Protein AF-0000000082881613 (afdb_homodimer)

Secondary structure (DSSP, 8-state):
-HHHHHHHHHHHHHHHHHHHHHHHHHHHHH-PPB-HHHHHHHHT---TTS-----TTSSGGG-/-HHHHHHHHHHHHHHHHHHHHHHHHHHHHH-PPB-HHHHHHHHT---TTS-----TTTTGGG-

Structure (mmCIF, N/CA/C/O backbone):
data_AF-0000000082881613-model_v1
#
loop_
_entity.id
_entity.type
_entity.pdbx_description
1 polymer 'EB1 C-terminal domain-containing protein'
#
loop_
_atom_site.group_PDB
_atom_site.id
_atom_site.type_symbol
_atom_site.label_atom_id
_atom_site.label_alt_id
_atom_site.label_comp_id
_atom_site.label_asym_id
_atom_site.label_entity_id
_atom_site.label_seq_id
_atom_site.pdbx_PDB_ins_code
_atom_site.Cartn_x
_atom_site.Cartn_y
_atom_site.Cartn_z
_atom_site.occupancy
_atom_site.B_iso_or_equiv
_atom_site.auth_seq_id
_atom_site.auth_comp_id
_atom_site.auth_asym_id
_atom_site.auth_atom_id
_atom_site.pdbx_PDB_model_num
ATOM 1 N N . ASP A 1 1 ? -2.361 24.844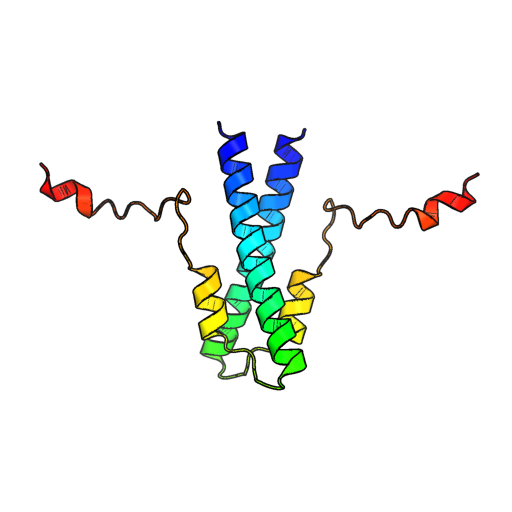 2.203 1 70.81 1 ASP A N 1
ATOM 2 C CA . ASP A 1 1 ? -1.445 24.875 3.338 1 70.81 1 ASP A CA 1
ATOM 3 C C . ASP A 1 1 ? -0.771 23.516 3.535 1 70.81 1 ASP A C 1
ATOM 5 O O . ASP A 1 1 ? -1.206 22.516 2.967 1 70.81 1 ASP A O 1
ATOM 9 N N . SER A 1 2 ? 0.375 23.547 4.129 1 79.69 2 SER A N 1
ATOM 10 C CA . SER A 1 2 ? 1.214 22.391 4.371 1 79.69 2 SER A CA 1
ATOM 11 C C . SER A 1 2 ? 0.402 21.234 4.949 1 79.69 2 SER A C 1
ATOM 13 O O . SER A 1 2 ? 0.609 20.078 4.586 1 79.69 2 SER A O 1
ATOM 15 N N . VAL A 1 3 ? -0.611 21.578 5.699 1 85.5 3 VAL A N 1
ATOM 16 C CA . VAL A 1 3 ? -1.434 20.562 6.348 1 85.5 3 VAL A CA 1
ATOM 17 C C . VAL A 1 3 ? -2.338 19.906 5.316 1 85.5 3 VAL A C 1
ATOM 19 O O . VAL A 1 3 ? -2.525 18.688 5.34 1 85.5 3 VAL A O 1
ATOM 22 N N . ALA A 1 4 ? -2.762 20.734 4.387 1 86.94 4 ALA A N 1
ATOM 23 C CA . ALA A 1 4 ? -3.643 20.203 3.35 1 86.94 4 ALA A CA 1
ATOM 24 C C . ALA A 1 4 ? -2.896 19.234 2.443 1 86.94 4 ALA A C 1
ATOM 26 O O . ALA A 1 4 ? -3.445 18.203 2.039 1 86.94 4 ALA A O 1
ATOM 27 N N . SER A 1 5 ? -1.706 19.609 2.15 1 88.31 5 SER A N 1
ATOM 28 C CA . SER A 1 5 ? -0.887 18.75 1.308 1 88.31 5 SER A CA 1
ATOM 29 C C . SER A 1 5 ? -0.591 17.422 1.997 1 88.31 5 SER A C 1
ATOM 31 O O . SER A 1 5 ? -0.652 16.359 1.369 1 88.31 5 SER A O 1
ATOM 33 N N . LEU A 1 6 ? -0.317 17.5 3.281 1 90.25 6 LEU A N 1
ATOM 34 C CA . LEU A 1 6 ? -0.046 16.297 4.055 1 90.25 6 LEU A CA 1
ATOM 35 C C . LEU A 1 6 ? -1.272 15.391 4.098 1 90.25 6 LEU A C 1
ATOM 37 O O . LEU A 1 6 ? -1.155 14.172 3.943 1 90.25 6 LEU A O 1
ATOM 41 N N . GLU A 1 7 ? -2.393 16 4.289 1 91.12 7 GLU A N 1
ATOM 42 C CA . GLU A 1 7 ? -3.635 15.234 4.309 1 91.12 7 GLU A CA 1
ATOM 43 C C . GLU A 1 7 ? -3.889 14.555 2.967 1 91.12 7 GLU A C 1
ATOM 45 O O . GLU A 1 7 ? -4.297 13.391 2.92 1 91.12 7 GLU A O 1
ATOM 50 N N . ARG A 1 8 ? -3.627 15.266 1.962 1 89.06 8 ARG A N 1
ATOM 51 C CA . ARG A 1 8 ? -3.828 14.727 0.621 1 89.06 8 ARG A CA 1
ATOM 52 C C . ARG A 1 8 ? -2.904 13.539 0.365 1 89.06 8 ARG A C 1
ATOM 54 O O . ARG A 1 8 ? -3.332 12.516 -0.175 1 89.06 8 ARG A O 1
ATOM 61 N N . GLU A 1 9 ? -1.654 13.742 0.733 1 90.94 9 GLU A N 1
ATOM 62 C CA . GLU A 1 9 ? -0.689 12.664 0.561 1 90.94 9 GLU A CA 1
ATOM 63 C C . GLU A 1 9 ? -1.094 11.43 1.361 1 90.94 9 GLU A C 1
ATOM 65 O O . GLU A 1 9 ? -1.045 10.312 0.852 1 90.94 9 GLU A O 1
ATOM 70 N N . ARG A 1 10 ? -1.508 11.664 2.576 1 91.75 10 ARG A N 1
ATOM 71 C CA . ARG A 1 10 ? -1.973 10.578 3.441 1 91.75 10 ARG A CA 1
ATOM 72 C C . ARG A 1 10 ? -3.137 9.828 2.805 1 91.75 10 ARG A C 1
ATOM 74 O O . ARG A 1 10 ? -3.117 8.602 2.721 1 91.75 10 ARG A O 1
ATOM 81 N N . ASP A 1 11 ? -4.156 10.555 2.41 1 92.88 11 ASP A N 1
ATOM 82 C CA . ASP A 1 11 ? -5.332 9.945 1.799 1 92.88 11 ASP A CA 1
ATOM 83 C C . ASP A 1 11 ? -4.957 9.188 0.524 1 92.88 11 ASP A C 1
ATOM 85 O O . ASP A 1 11 ? -5.516 8.125 0.238 1 92.88 11 ASP A O 1
ATOM 89 N N . PHE A 1 12 ? -3.973 9.688 -0.244 1 94.31 12 PHE A N 1
ATOM 90 C CA . PHE A 1 12 ? -3.475 9.062 -1.462 1 94.31 12 PHE A CA 1
ATOM 91 C C . PHE A 1 12 ? -2.842 7.707 -1.153 1 94.31 12 PHE A C 1
ATOM 93 O O . PHE A 1 12 ? -3.182 6.699 -1.777 1 94.31 12 PHE A O 1
ATOM 100 N N . TYR A 1 13 ? -1.97 7.75 -0.187 1 95.06 13 TYR A N 1
ATOM 101 C CA . TYR A 1 13 ? -1.308 6.504 0.186 1 95.06 13 TYR A CA 1
ATOM 102 C C . TYR A 1 13 ? -2.311 5.5 0.741 1 95.06 13 TYR A C 1
ATOM 104 O O . TYR A 1 13 ? -2.258 4.312 0.407 1 95.06 13 TYR A O 1
ATOM 112 N N . PHE A 1 14 ? -3.283 5.973 1.461 1 95.94 14 PHE A N 1
ATOM 113 C CA . PHE A 1 14 ? -4.312 5.105 2.027 1 95.94 14 PHE A CA 1
ATOM 114 C C . PHE A 1 14 ? -5.133 4.453 0.924 1 95.94 14 PHE A C 1
ATOM 116 O O . PHE A 1 14 ? -5.43 3.256 0.99 1 95.94 14 PHE A O 1
ATOM 123 N N . SER A 1 15 ? -5.461 5.18 -0.042 1 96 15 SER A N 1
ATOM 124 C CA . SER A 1 15 ? -6.254 4.66 -1.151 1 96 15 SER A CA 1
ATOM 125 C C . SER A 1 15 ? -5.52 3.541 -1.882 1 96 15 SER A C 1
ATOM 127 O O . SER A 1 15 ? -6.133 2.555 -2.295 1 96 15 SER A O 1
ATOM 129 N N . LYS A 1 16 ? -4.18 3.715 -2.062 1 96.94 16 LYS A N 1
ATOM 130 C CA . LYS A 1 16 ? -3.381 2.658 -2.678 1 96.94 16 LYS A CA 1
ATOM 131 C C . LYS A 1 16 ? -3.418 1.383 -1.84 1 96.94 16 LYS A C 1
ATOM 133 O O . LYS A 1 16 ? -3.639 0.292 -2.369 1 96.94 16 LYS A O 1
ATOM 138 N N . LEU A 1 17 ? -3.328 1.542 -0.502 1 98.25 17 LEU A N 1
ATOM 139 C CA . LEU A 1 17 ? -3.34 0.386 0.388 1 98.25 17 LEU A CA 1
ATOM 140 C C . LEU A 1 17 ? -4.695 -0.312 0.353 1 98.25 17 LEU A C 1
ATOM 142 O O . LEU A 1 17 ? -4.762 -1.543 0.322 1 98.25 17 LEU A O 1
ATOM 146 N N . ARG A 1 18 ? -5.762 0.503 0.242 1 97.62 18 ARG A N 1
ATOM 147 C CA . ARG A 1 18 ? -7.098 -0.076 0.151 1 97.62 18 ARG A CA 1
ATOM 148 C C . ARG A 1 18 ? -7.281 -0.826 -1.164 1 97.62 18 ARG A C 1
ATOM 150 O O . ARG A 1 18 ? -7.855 -1.917 -1.188 1 97.62 18 ARG A O 1
ATOM 157 N N . SER A 1 19 ? -6.746 -0.291 -2.221 1 97.75 19 SER A N 1
ATOM 158 C CA . SER A 1 19 ? -6.82 -0.947 -3.521 1 97.75 19 SER A CA 1
ATOM 159 C C . SER A 1 19 ? -6.086 -2.283 -3.51 1 97.75 19 SER A C 1
ATOM 161 O O . SER A 1 19 ? -6.594 -3.281 -4.027 1 97.75 19 SER A O 1
ATOM 163 N N . ILE A 1 20 ? -4.969 -2.361 -2.908 1 98.56 20 ILE A N 1
ATOM 164 C CA . ILE A 1 20 ? -4.18 -3.584 -2.836 1 98.56 20 ILE A CA 1
ATOM 165 C C . ILE A 1 20 ? -4.875 -4.598 -1.93 1 98.56 20 ILE A C 1
ATOM 167 O O . ILE A 1 20 ? -4.891 -5.793 -2.225 1 98.56 20 ILE A O 1
ATOM 171 N N . GLU A 1 21 ? -5.539 -4.18 -0.925 1 98.5 21 GLU A N 1
ATOM 172 C CA . GLU A 1 21 ? -6.281 -5.035 -0 1 98.5 21 GLU A CA 1
ATOM 173 C C . GLU A 1 21 ? -7.426 -5.754 -0.708 1 98.5 21 GLU A C 1
ATOM 175 O O . GLU A 1 21 ? -7.574 -6.969 -0.581 1 98.5 21 GLU A O 1
ATOM 180 N N . VAL A 1 22 ? -8.117 -4.941 -1.408 1 98.44 22 VAL A N 1
ATOM 181 C CA . VAL A 1 22 ? -9.242 -5.492 -2.154 1 98.44 22 VAL A CA 1
ATOM 182 C C . VAL A 1 22 ? -8.734 -6.523 -3.16 1 98.44 22 VAL A C 1
ATOM 184 O O . VAL A 1 22 ? -9.336 -7.59 -3.316 1 98.44 22 VAL A O 1
ATOM 187 N N . MET A 1 23 ? -7.586 -6.215 -3.795 1 98 23 MET A N 1
ATOM 188 C CA . MET A 1 23 ? -6.996 -7.16 -4.742 1 98 23 MET A CA 1
ATOM 189 C C . MET A 1 23 ? -6.633 -8.469 -4.047 1 98 23 MET A C 1
ATOM 191 O O . MET A 1 23 ? -6.906 -9.547 -4.57 1 98 23 MET A O 1
ATOM 195 N N . CYS A 1 24 ? -6.078 -8.398 -2.891 1 98.06 24 CYS A N 1
ATOM 196 C CA . CYS A 1 24 ? -5.699 -9.586 -2.127 1 98.06 24 CYS A CA 1
ATOM 197 C C . CYS A 1 24 ? -6.93 -10.398 -1.735 1 98.06 24 CYS A C 1
ATOM 199 O O . CYS A 1 24 ? -6.926 -11.625 -1.848 1 98.06 24 CYS A O 1
ATOM 201 N N . GLN A 1 25 ? -7.949 -9.648 -1.308 1 97.31 25 GLN A N 1
ATOM 202 C CA . GLN A 1 25 ? -9.188 -10.32 -0.916 1 97.31 25 GLN A CA 1
ATOM 203 C C . GLN A 1 25 ? -9.828 -11.023 -2.105 1 97.31 25 GLN A C 1
ATOM 205 O O . GLN A 1 25 ? -10.336 -12.141 -1.974 1 97.31 25 GLN A O 1
ATOM 210 N N . ASP A 1 26 ? -9.812 -10.32 -3.229 1 97.44 26 ASP A N 1
ATOM 211 C CA . ASP A 1 26 ? -10.336 -10.93 -4.445 1 97.44 26 ASP A CA 1
ATOM 212 C C . ASP A 1 26 ? -9.586 -12.211 -4.789 1 97.44 26 ASP A C 1
ATOM 214 O O . ASP A 1 26 ? -10.195 -13.195 -5.219 1 97.44 26 ASP A O 1
ATOM 218 N N . CYS A 1 27 ? -8.312 -12.242 -4.656 1 96.44 27 CYS A N 1
ATOM 219 C CA . CYS A 1 27 ? -7.5 -13.43 -4.918 1 96.44 27 CYS A CA 1
ATOM 220 C C . CYS A 1 27 ? -7.848 -14.555 -3.953 1 96.44 27 CYS A C 1
ATOM 222 O O . CYS A 1 27 ? -7.902 -15.719 -4.348 1 96.44 27 CYS A O 1
ATOM 224 N N . GLN A 1 28 ? -8.102 -14.172 -2.688 1 95.75 28 GLN A N 1
ATOM 225 C CA . GLN A 1 28 ? -8.477 -15.172 -1.69 1 95.75 28 GLN A CA 1
ATOM 226 C C . GLN A 1 28 ? -9.797 -15.844 -2.064 1 95.75 28 GLN A C 1
ATOM 228 O O . GLN A 1 28 ? -9.945 -17.062 -1.887 1 95.75 28 GLN A O 1
ATOM 233 N N . THR A 1 29 ? -10.664 -15.062 -2.65 1 96.31 29 THR A N 1
ATOM 234 C CA . THR A 1 29 ? -11.992 -15.539 -2.986 1 96.31 29 THR A CA 1
ATOM 235 C C . THR A 1 29 ? -11.977 -16.328 -4.293 1 96.31 29 THR A C 1
ATOM 237 O O . THR A 1 29 ? -12.617 -17.375 -4.406 1 96.31 29 THR A O 1
ATOM 240 N N . SER A 1 30 ? -11.188 -15.953 -5.273 1 96.31 30 SER A N 1
ATOM 241 C CA . SER A 1 30 ? -11.203 -16.531 -6.617 1 96.31 30 SER A CA 1
ATOM 242 C C . SER A 1 30 ? -10.211 -17.672 -6.742 1 96.31 30 SER A C 1
ATOM 244 O O . SER A 1 30 ? -10.305 -18.484 -7.668 1 96.31 30 SER A O 1
ATOM 246 N N . GLY A 1 31 ? -9.211 -17.719 -5.957 1 95.5 31 GLY A N 1
ATOM 247 C CA . GLY A 1 31 ? -8.148 -18.703 -6.062 1 95.5 31 GLY A CA 1
ATOM 248 C C . GLY A 1 31 ? -7.078 -18.312 -7.066 1 95.5 31 GLY A C 1
ATOM 249 O O . GLY A 1 31 ? -6.137 -19.078 -7.301 1 95.5 31 GLY A O 1
ATOM 250 N N . GLU A 1 32 ? -7.176 -17.172 -7.605 1 95.31 32 GLU A N 1
ATOM 251 C CA . GLU A 1 32 ? -6.18 -16.703 -8.562 1 95.31 32 GLU A CA 1
ATOM 252 C C . GLU A 1 32 ? -4.957 -16.125 -7.844 1 95.31 32 GLU A C 1
ATOM 254 O O . GLU A 1 32 ? -5.074 -15.562 -6.758 1 95.31 32 GLU A O 1
ATOM 259 N N . ALA A 1 33 ? -3.848 -16.281 -8.461 1 95.12 33 ALA A N 1
ATOM 260 C CA . ALA A 1 33 ? -2.611 -15.734 -7.91 1 95.12 33 ALA A CA 1
ATOM 261 C C . ALA A 1 33 ? -2.615 -14.211 -7.973 1 95.12 33 ALA A C 1
ATOM 263 O O . ALA A 1 33 ? -3.156 -13.625 -8.914 1 95.12 33 ALA A O 1
ATOM 264 N N . LEU A 1 34 ? -2.039 -13.578 -7.027 1 97.69 34 LEU A N 1
ATOM 265 C CA . LEU A 1 34 ? -1.849 -12.133 -7.051 1 97.69 34 LEU A CA 1
ATOM 266 C C . LEU A 1 34 ? -0.767 -11.742 -8.055 1 97.69 34 LEU A C 1
ATOM 268 O O . LEU A 1 34 ? 0.353 -12.258 -7.996 1 97.69 34 LEU A O 1
ATOM 272 N N . ASP A 1 35 ? -1.109 -10.953 -8.945 1 97.06 35 ASP A N 1
ATOM 273 C CA . ASP A 1 35 ? -0.196 -10.5 -9.984 1 97.06 35 ASP A CA 1
ATOM 274 C C . ASP A 1 35 ? 0.609 -9.289 -9.523 1 97.06 35 ASP A C 1
ATOM 276 O O . ASP A 1 35 ? 0.062 -8.195 -9.359 1 97.06 35 ASP A O 1
ATOM 280 N N . HIS A 1 36 ? 1.918 -9.461 -9.344 1 97.94 36 HIS A N 1
ATOM 281 C CA . HIS A 1 36 ? 2.768 -8.375 -8.867 1 97.94 36 HIS A CA 1
ATOM 282 C C . HIS A 1 36 ? 2.727 -7.188 -9.82 1 97.94 36 HIS A C 1
ATOM 284 O O . HIS A 1 36 ? 2.871 -6.039 -9.391 1 97.94 36 HIS A O 1
ATOM 290 N N . ASN A 1 37 ? 2.451 -7.434 -11.18 1 96.88 37 ASN A N 1
ATOM 291 C CA . ASN A 1 37 ? 2.383 -6.316 -12.117 1 96.88 37 ASN A CA 1
ATOM 292 C C . ASN A 1 37 ? 1.178 -5.426 -11.836 1 96.88 37 ASN A C 1
ATOM 294 O O . ASN A 1 37 ? 1.263 -4.203 -11.961 1 96.88 37 ASN A O 1
ATOM 298 N N . LYS A 1 38 ? 0.086 -6.035 -11.438 1 97 38 LYS A N 1
ATOM 299 C CA . LYS A 1 38 ? -1.114 -5.27 -11.109 1 97 38 LYS A CA 1
ATOM 300 C C . LYS A 1 38 ? -0.918 -4.453 -9.836 1 97 38 LYS A C 1
ATOM 302 O O . LYS A 1 38 ? -1.403 -3.324 -9.734 1 97 38 LYS A O 1
ATOM 307 N N . VAL A 1 39 ? -0.209 -5 -8.859 1 98.44 39 VAL A N 1
ATOM 308 C CA . VAL A 1 39 ? 0.104 -4.289 -7.625 1 98.44 39 VAL A CA 1
ATOM 309 C C . VAL A 1 39 ? 0.998 -3.09 -7.93 1 98.44 39 VAL A C 1
ATOM 311 O O . VAL A 1 39 ? 0.752 -1.984 -7.441 1 98.44 39 VAL A O 1
ATOM 314 N N . LEU A 1 40 ? 1.999 -3.248 -8.773 1 97.38 40 LEU A N 1
ATOM 315 C CA . LEU A 1 40 ? 2.922 -2.18 -9.133 1 97.38 40 LEU A CA 1
ATOM 316 C C . LEU A 1 40 ? 2.197 -1.068 -9.883 1 97.38 40 LEU A C 1
ATOM 318 O O . LEU A 1 40 ? 2.533 0.109 -9.734 1 97.38 40 LEU A O 1
ATOM 322 N N . GLU A 1 41 ? 1.211 -1.425 -10.688 1 95.5 41 GLU A N 1
ATOM 323 C CA . GLU A 1 41 ? 0.397 -0.424 -11.367 1 95.5 41 GLU A CA 1
ATOM 324 C C . GLU A 1 41 ? -0.303 0.494 -10.367 1 95.5 41 GLU A C 1
ATOM 326 O O . GLU A 1 41 ? -0.343 1.711 -10.555 1 95.5 41 GLU A O 1
ATOM 331 N N . ILE A 1 42 ? -0.824 -0.105 -9.297 1 96.44 42 ILE A N 1
ATOM 332 C CA . ILE A 1 42 ? -1.48 0.671 -8.25 1 96.44 42 ILE A CA 1
ATOM 333 C C . ILE A 1 42 ? -0.461 1.577 -7.559 1 96.44 42 ILE A C 1
ATOM 335 O O . ILE A 1 42 ? -0.727 2.76 -7.332 1 96.44 42 ILE A O 1
ATOM 339 N N . LEU A 1 43 ? 0.743 1.097 -7.223 1 96.44 43 LEU A N 1
ATOM 340 C CA . LEU A 1 43 ? 1.791 1.841 -6.531 1 96.44 43 LEU A CA 1
ATOM 341 C C . LEU A 1 43 ? 2.232 3.047 -7.355 1 96.44 43 LEU A C 1
ATOM 343 O O . LEU A 1 43 ? 2.494 4.117 -6.805 1 96.44 43 LEU A O 1
ATOM 347 N N . TYR A 1 44 ? 2.188 2.939 -8.672 1 94.88 44 TYR A N 1
A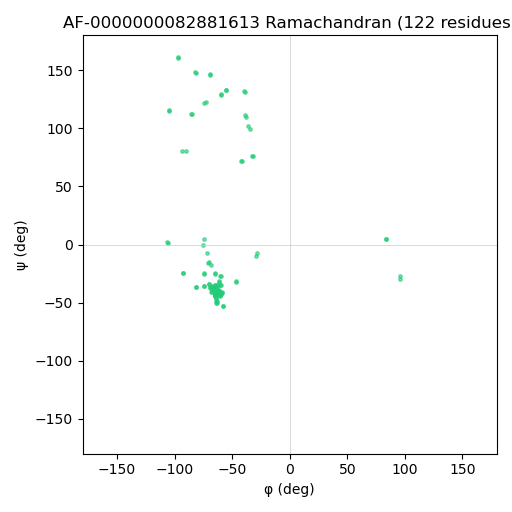TOM 348 C CA . TYR A 1 44 ? 2.775 3.975 -9.516 1 94.88 44 TYR A CA 1
ATOM 349 C C . TYR A 1 44 ? 1.692 4.828 -10.164 1 94.88 44 TYR A C 1
ATOM 351 O O . TYR A 1 44 ? 1.988 5.695 -10.992 1 94.88 44 TYR A O 1
ATOM 359 N N . GLU A 1 45 ? 0.401 4.531 -9.852 1 90.25 45 GLU A N 1
ATOM 360 C CA . GLU A 1 45 ? -0.683 5.395 -10.305 1 90.25 45 GLU A CA 1
ATOM 361 C C . GLU A 1 45 ? -0.46 6.836 -9.859 1 90.25 45 GLU A C 1
ATOM 363 O O . GLU A 1 45 ? -0.05 7.086 -8.727 1 90.25 45 GLU A O 1
ATOM 368 N N . THR A 1 46 ? -0.623 7.793 -10.797 1 84.5 46 THR A N 1
ATOM 369 C CA . THR A 1 46 ? -0.499 9.211 -10.484 1 84.5 46 THR A CA 1
ATOM 370 C C . THR A 1 46 ? -1.872 9.875 -10.422 1 84.5 46 THR A C 1
ATOM 372 O O . THR A 1 46 ? -2.803 9.453 -11.117 1 84.5 46 THR A O 1
ATOM 375 N N . GLU A 1 47 ? -2.305 10.367 -9.32 1 70.44 47 GLU A N 1
ATOM 376 C CA . GLU A 1 47 ? -3.572 11.086 -9.25 1 70.44 47 GLU A CA 1
ATOM 377 C C . GLU A 1 47 ? -3.357 12.594 -9.336 1 70.44 47 GLU A C 1
ATOM 379 O O . GLU A 1 47 ? -2.277 13.094 -9.008 1 70.44 47 GLU A O 1
ATOM 384 N N . ASP A 1 48 ? -4.562 13.203 -9.68 1 58.81 48 ASP A N 1
ATOM 385 C CA . ASP A 1 48 ? -4.621 14.656 -9.75 1 58.81 48 ASP A CA 1
ATOM 386 C C . ASP A 1 48 ? -4.266 15.289 -8.406 1 58.81 48 ASP A C 1
ATOM 388 O O . ASP A 1 48 ? -4.895 14.992 -7.387 1 58.81 48 ASP A O 1
ATOM 392 N N . GLY A 1 49 ? -3.254 16.328 -8.367 1 55.94 49 GLY A N 1
ATOM 393 C CA . GLY A 1 49 ? -2.777 16.984 -7.16 1 55.94 49 GLY A CA 1
ATOM 394 C C . GLY A 1 49 ? -1.51 16.359 -6.605 1 55.94 49 GLY A C 1
ATOM 395 O O . GLY A 1 49 ? -0.879 16.922 -5.707 1 55.94 49 GLY A O 1
ATOM 396 N N . PHE A 1 50 ? -1.319 15.188 -6.844 1 61.5 50 PHE A N 1
ATOM 397 C CA . PHE A 1 50 ? -0.022 14.609 -6.516 1 61.5 50 PHE A CA 1
ATOM 398 C C . PHE A 1 50 ? 0.915 14.664 -7.715 1 61.5 50 PHE A C 1
ATOM 400 O O . PHE A 1 50 ? 0.583 14.156 -8.789 1 61.5 50 PHE A O 1
ATOM 407 N N . ALA A 1 51 ? 1.481 15.891 -7.852 1 52.22 51 ALA A N 1
ATOM 408 C CA . ALA A 1 51 ? 2.277 16.391 -8.969 1 52.22 51 ALA A CA 1
ATOM 409 C C . ALA A 1 51 ? 3.16 15.297 -9.555 1 52.22 51 ALA A C 1
ATOM 411 O O . ALA A 1 51 ? 3.855 14.594 -8.82 1 52.22 51 ALA A O 1
ATOM 412 N N . PRO A 1 52 ? 2.857 14.656 -10.68 1 50.16 52 PRO A N 1
ATOM 413 C CA . PRO A 1 52 ? 4.008 13.961 -11.266 1 50.16 52 PRO A CA 1
ATOM 414 C C . PRO A 1 52 ? 5.301 14.773 -11.156 1 50.16 52 PRO A C 1
ATOM 416 O O . PRO A 1 52 ? 5.258 15.992 -11.023 1 50.16 52 PRO A O 1
ATOM 419 N N . PRO A 1 53 ? 6.371 14.109 -10.688 1 46.5 53 PRO A N 1
ATOM 420 C CA . PRO A 1 53 ? 7.516 15.008 -10.875 1 46.5 53 PRO A CA 1
ATOM 421 C C . PRO A 1 53 ? 7.453 15.773 -12.195 1 46.5 53 PRO A C 1
ATOM 423 O O . PRO A 1 53 ? 6.859 15.297 -13.164 1 46.5 53 PRO A O 1
ATOM 426 N N . GLU A 1 54 ? 7.25 17.062 -12 1 44.62 54 GLU A N 1
ATOM 427 C CA . GLU A 1 54 ? 7.301 17.906 -13.188 1 44.62 54 GLU A CA 1
ATOM 428 C C . GLU A 1 54 ? 8.297 17.375 -14.203 1 44.62 54 GLU A C 1
ATOM 430 O O . GLU A 1 54 ? 9.477 17.172 -13.891 1 44.62 54 GLU A O 1
ATOM 435 N N . ASP A 1 55 ? 8.016 16.406 -14.883 1 41.44 55 ASP A N 1
ATOM 436 C CA . ASP A 1 55 ? 8.914 16.406 -16.031 1 41.44 55 ASP A CA 1
ATOM 437 C C . ASP A 1 55 ? 9.078 17.812 -16.609 1 41.44 55 ASP A C 1
ATOM 439 O O . ASP A 1 55 ? 8.102 18.438 -17.016 1 41.44 55 ASP A O 1
ATOM 443 N N . ASP A 1 56 ? 9.773 18.688 -15.922 1 40.06 56 ASP A N 1
ATOM 444 C CA . ASP A 1 56 ? 10.25 19.938 -16.5 1 40.06 56 ASP A CA 1
ATOM 445 C C . ASP A 1 56 ? 10.508 19.797 -18 1 40.06 56 ASP A C 1
ATOM 447 O O . ASP A 1 56 ? 11.133 20.656 -18.609 1 40.06 56 ASP A O 1
ATOM 451 N N . LEU A 1 57 ? 10.492 18.594 -18.594 1 39 57 LEU A N 1
ATOM 452 C CA . LEU A 1 57 ? 10.875 18.766 -20 1 39 57 LEU A CA 1
ATOM 453 C C . LEU A 1 57 ? 9.844 19.594 -20.75 1 39 57 LEU A C 1
ATOM 455 O O . LEU A 1 57 ? 10.016 19.875 -21.938 1 39 57 LEU A O 1
ATOM 459 N N . SER A 1 58 ? 8.594 19.609 -20.266 1 38.56 58 SER A N 1
ATOM 460 C CA . SER A 1 58 ? 7.723 20.297 -21.219 1 38.56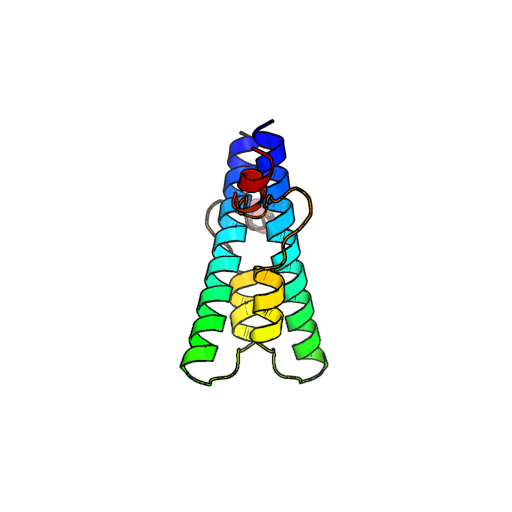 58 SER A CA 1
ATOM 461 C C . SER A 1 58 ? 7.93 21.797 -21.188 1 38.56 58 SER A C 1
ATOM 463 O O . SER A 1 58 ? 7.309 22.531 -21.953 1 38.56 58 SER A O 1
ATOM 465 N N . GLU A 1 59 ? 8.422 22.375 -20.078 1 37.59 59 GLU A N 1
ATOM 466 C CA . GLU A 1 59 ? 8.398 23.828 -20.156 1 37.59 59 GLU A CA 1
ATOM 467 C C . GLU A 1 59 ? 9.43 24.344 -21.156 1 37.59 59 GLU A C 1
ATOM 469 O O . GLU A 1 59 ? 9.555 25.547 -21.359 1 37.59 59 GLU A O 1
ATOM 474 N N . SER A 1 60 ? 10.453 23.5 -21.609 1 39 60 SER A N 1
ATOM 475 C CA . SER A 1 60 ? 11.453 24.281 -22.344 1 39 60 SER A CA 1
ATOM 476 C C . SER A 1 60 ? 10.859 24.891 -23.594 1 39 60 SER A C 1
ATOM 478 O O . SER A 1 60 ? 11.344 25.922 -24.078 1 39 60 SER A O 1
ATOM 480 N N . LEU A 1 61 ? 10.008 24.141 -24.328 1 35.31 61 LEU A N 1
ATOM 481 C CA . LEU A 1 61 ? 9.914 24.719 -25.656 1 35.31 61 LEU A CA 1
ATOM 482 C C . LEU A 1 61 ? 9.195 26.062 -25.609 1 35.31 61 LEU A C 1
ATOM 484 O O . LEU A 1 61 ? 9 26.703 -26.656 1 35.31 61 LEU A O 1
ATOM 488 N N . ALA A 1 62 ? 8.453 26.375 -24.531 1 36.41 62 ALA A N 1
ATOM 489 C CA . ALA A 1 62 ? 7.73 27.625 -24.766 1 36.41 62 ALA A CA 1
ATOM 490 C C . ALA A 1 62 ? 8.656 28.828 -24.656 1 36.41 62 ALA A C 1
ATOM 492 O O . ALA A 1 62 ? 8.242 29.969 -24.891 1 36.41 62 ALA A O 1
ATOM 493 N N . ALA A 1 63 ? 10.086 28.625 -24.344 1 31.59 63 ALA A N 1
ATOM 494 C CA . ALA A 1 63 ? 10.828 29.875 -24.516 1 31.59 63 ALA A CA 1
ATOM 495 C C . ALA A 1 63 ? 11.102 30.156 -26 1 31.59 63 ALA A C 1
ATOM 497 O O . ALA A 1 63 ? 11.391 29.234 -26.766 1 31.59 63 ALA A O 1
ATOM 498 N N . ASP B 1 1 ? 0.506 17.391 18.016 1 71.44 1 ASP B N 1
ATOM 499 C CA . ASP B 1 1 ? -0.46 18.219 17.297 1 71.44 1 ASP B CA 1
ATOM 500 C C . ASP B 1 1 ? -1.034 17.484 16.094 1 71.44 1 ASP B C 1
ATOM 502 O O . ASP B 1 1 ? -0.503 16.453 15.688 1 71.44 1 ASP B O 1
ATOM 506 N N . SER B 1 2 ? -2.182 17.875 15.703 1 80.06 2 SER B N 1
ATOM 507 C CA . SER B 1 2 ? -2.924 17.281 14.602 1 80.06 2 SER B CA 1
ATOM 508 C C . SER B 1 2 ? -2.035 17.078 13.383 1 80.06 2 SER B C 1
ATOM 510 O O . SER B 1 2 ? -2.121 16.062 12.703 1 80.06 2 SER B O 1
ATOM 512 N N . VAL B 1 3 ? -1.086 17.969 13.227 1 85.25 3 VAL B N 1
ATOM 513 C CA . VAL B 1 3 ? -0.202 17.906 12.07 1 85.25 3 VAL B CA 1
ATOM 514 C C . VAL B 1 3 ? 0.796 16.766 12.234 1 85.25 3 VAL B C 1
ATOM 516 O O . VAL B 1 3 ? 1.085 16.047 11.281 1 85.25 3 VAL B O 1
ATOM 519 N N . ALA B 1 4 ? 1.184 16.609 13.484 1 86.94 4 ALA B N 1
ATOM 520 C CA . ALA B 1 4 ? 2.146 15.547 13.758 1 86.94 4 ALA B CA 1
ATOM 521 C C . ALA B 1 4 ? 1.521 14.172 13.539 1 86.94 4 ALA B C 1
ATOM 523 O O . ALA B 1 4 ? 2.174 13.266 13.023 1 86.94 4 ALA B O 1
ATOM 524 N N . SER B 1 5 ? 0.316 14.078 13.969 1 88.19 5 SER B N 1
ATOM 525 C CA . SER B 1 5 ? -0.391 12.812 13.797 1 88.19 5 SER B CA 1
ATOM 526 C C . SER B 1 5 ? -0.597 12.492 12.32 1 88.19 5 SER B C 1
ATOM 528 O O . SER B 1 5 ? -0.417 11.352 11.891 1 88.19 5 SER B O 1
ATOM 530 N N . LEU B 1 6 ? -0.93 13.516 11.547 1 90.19 6 LEU B N 1
ATOM 531 C CA . LEU B 1 6 ? -1.123 13.336 10.117 1 90.19 6 LEU B CA 1
ATOM 532 C C . LEU B 1 6 ? 0.177 12.914 9.438 1 90.19 6 LEU B C 1
ATOM 534 O O . LEU B 1 6 ? 0.175 12.031 8.586 1 90.19 6 LEU B O 1
ATOM 538 N N . GLU B 1 7 ? 1.234 13.539 9.836 1 91.06 7 GLU B N 1
ATOM 539 C CA . GLU B 1 7 ? 2.539 13.188 9.281 1 91.06 7 GLU B CA 1
ATOM 540 C C . GLU B 1 7 ? 2.904 11.742 9.609 1 91.06 7 GLU B C 1
ATOM 542 O O . GLU B 1 7 ? 3.412 11.016 8.758 1 91.06 7 GLU B O 1
ATOM 547 N N . ARG B 1 8 ? 2.613 11.383 10.789 1 89 8 ARG B N 1
ATOM 548 C CA . ARG B 1 8 ? 2.916 10.023 11.227 1 89 8 ARG B CA 1
ATOM 549 C C . ARG B 1 8 ? 2.111 9 10.422 1 89 8 ARG B C 1
ATOM 551 O O . ARG B 1 8 ? 2.648 7.984 9.992 1 89 8 ARG B O 1
ATOM 558 N N . GLU B 1 9 ? 0.845 9.312 10.297 1 90.94 9 GLU B N 1
ATOM 559 C CA . GLU B 1 9 ? -0.015 8.422 9.531 1 90.94 9 GLU B CA 1
ATOM 560 C C . GLU B 1 9 ? 0.461 8.312 8.078 1 90.94 9 GLU B C 1
ATOM 562 O O . GLU B 1 9 ? 0.528 7.211 7.527 1 90.94 9 GLU B O 1
ATOM 567 N N . ARG B 1 10 ? 0.804 9.43 7.516 1 91.94 10 ARG B N 1
ATOM 568 C CA . ARG B 1 10 ? 1.324 9.469 6.152 1 91.94 10 ARG B CA 1
ATOM 569 C C . ARG B 1 10 ? 2.576 8.609 6.02 1 91.94 10 ARG B C 1
ATOM 571 O O . ARG B 1 10 ? 2.674 7.777 5.113 1 91.94 10 ARG B O 1
ATOM 578 N N . ASP B 1 11 ? 3.539 8.836 6.879 1 92.88 11 ASP B N 1
ATOM 579 C CA . ASP B 1 11 ? 4.789 8.078 6.84 1 92.88 11 ASP B CA 1
ATOM 580 C C . ASP B 1 11 ? 4.535 6.586 7.039 1 92.88 11 ASP B C 1
ATOM 582 O O . ASP B 1 11 ? 5.195 5.754 6.418 1 92.88 11 ASP B O 1
ATOM 586 N N . PHE B 1 12 ? 3.539 6.223 7.863 1 94.31 12 PHE B N 1
ATOM 587 C CA . PHE B 1 12 ? 3.146 4.844 8.117 1 94.31 12 PHE B CA 1
ATOM 588 C C . PHE B 1 12 ? 2.623 4.184 6.848 1 94.31 12 PHE B C 1
ATOM 590 O O . PHE B 1 12 ? 3.074 3.098 6.477 1 94.31 12 PHE B O 1
ATOM 597 N N . TYR B 1 13 ? 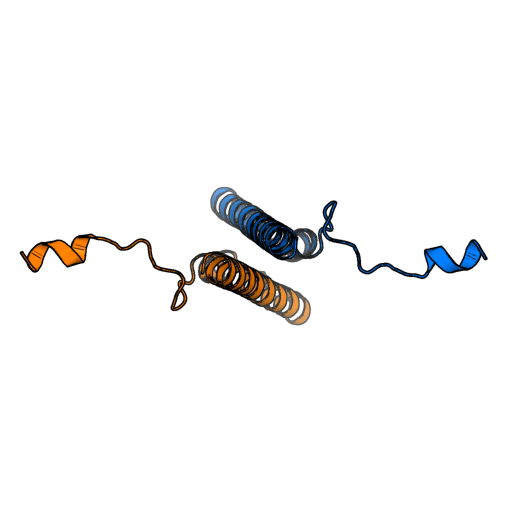1.715 4.879 6.238 1 95.06 13 TYR B N 1
ATOM 598 C CA . TYR B 1 13 ? 1.15 4.332 5.008 1 95.06 13 TYR B CA 1
ATOM 599 C C . TYR B 1 13 ? 2.213 4.223 3.92 1 95.06 13 TYR B C 1
ATOM 601 O O . TYR B 1 13 ? 2.277 3.225 3.201 1 95.06 13 TYR B O 1
ATOM 609 N N . PHE B 1 14 ? 3.107 5.164 3.871 1 95.94 14 PHE B N 1
ATOM 610 C CA . PHE B 1 14 ? 4.184 5.152 2.889 1 95.94 14 PHE B CA 1
ATOM 611 C C . PHE B 1 14 ? 5.105 3.959 3.105 1 95.94 14 PHE B C 1
ATOM 613 O O . PHE B 1 14 ? 5.5 3.291 2.148 1 95.94 14 PHE B O 1
ATOM 620 N N . SER B 1 15 ? 5.402 3.688 4.312 1 95.88 15 SER B N 1
ATOM 621 C CA . SER B 1 15 ? 6.281 2.57 4.641 1 95.88 15 SER B CA 1
ATOM 622 C C . SER B 1 15 ? 5.676 1.242 4.199 1 95.88 15 SER B C 1
ATOM 624 O O . SER B 1 15 ? 6.387 0.357 3.721 1 95.88 15 SER B O 1
ATOM 626 N N . LYS B 1 16 ? 4.332 1.104 4.391 1 96.94 16 LYS B N 1
ATOM 627 C CA . LYS B 1 16 ? 3.658 -0.103 3.924 1 96.94 16 LYS B CA 1
ATOM 628 C C . LYS B 1 16 ? 3.771 -0.246 2.41 1 96.94 16 LYS B C 1
ATOM 630 O O . LYS B 1 16 ? 4.109 -1.319 1.905 1 96.94 16 LYS B O 1
ATOM 635 N N . LEU B 1 17 ? 3.609 0.871 1.68 1 98.25 1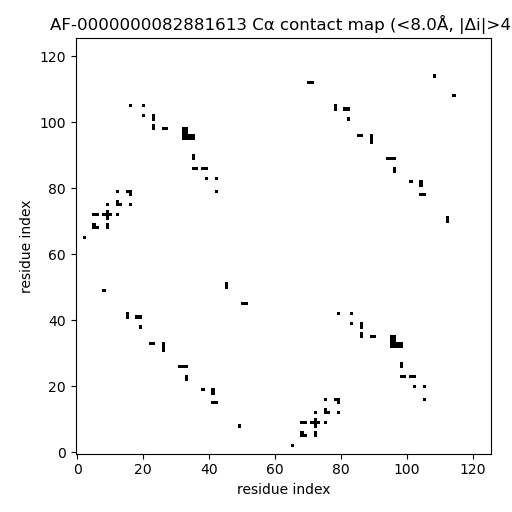7 LEU B N 1
ATOM 636 C CA . LEU B 1 17 ? 3.689 0.84 0.223 1 98.25 17 LEU B CA 1
ATOM 637 C C . LEU B 1 17 ? 5.102 0.495 -0.237 1 98.25 17 LEU B C 1
ATOM 639 O O . LEU B 1 17 ? 5.281 -0.292 -1.169 1 98.25 17 LEU B O 1
ATOM 643 N N . ARG B 1 18 ? 6.09 1.009 0.509 1 97.69 18 ARG B N 1
ATOM 644 C CA . ARG B 1 18 ? 7.477 0.696 0.173 1 97.69 18 ARG B CA 1
ATOM 645 C C . ARG B 1 18 ? 7.781 -0.777 0.424 1 97.69 18 ARG B C 1
ATOM 647 O O . ARG B 1 18 ? 8.445 -1.426 -0.386 1 97.69 18 ARG B O 1
ATOM 654 N N . SER B 1 19 ? 7.246 -1.311 1.485 1 97.69 19 SER B N 1
ATOM 655 C CA . SER B 1 19 ? 7.434 -2.723 1.797 1 97.69 19 SER B CA 1
ATOM 656 C C . SER B 1 19 ? 6.816 -3.613 0.722 1 97.69 19 SER B C 1
ATOM 658 O O . SER B 1 19 ? 7.434 -4.59 0.289 1 97.69 19 SER B O 1
ATOM 660 N N . ILE B 1 20 ? 5.688 -3.293 0.237 1 98.56 20 ILE B N 1
ATOM 661 C CA . ILE B 1 20 ? 5.004 -4.07 -0.79 1 98.56 20 ILE B CA 1
ATOM 662 C C . ILE B 1 20 ? 5.746 -3.939 -2.117 1 98.56 20 ILE B C 1
ATOM 664 O O . ILE B 1 20 ? 5.875 -4.914 -2.863 1 98.56 20 ILE B O 1
ATOM 668 N N . GLU B 1 21 ? 6.324 -2.844 -2.4 1 98.5 21 GLU B N 1
ATOM 669 C CA . GLU B 1 21 ? 7.098 -2.592 -3.613 1 98.5 21 GLU B CA 1
ATOM 670 C C . GLU B 1 21 ? 8.328 -3.49 -3.682 1 98.5 21 GLU B C 1
ATOM 672 O O . GLU B 1 21 ? 8.578 -4.133 -4.703 1 98.5 21 GLU B O 1
ATOM 677 N N . VAL B 1 22 ? 8.984 -3.473 -2.582 1 98.44 22 VAL B N 1
ATOM 678 C CA . VAL B 1 22 ? 10.18 -4.301 -2.496 1 98.44 22 VAL B CA 1
ATOM 679 C C . VAL B 1 22 ? 9.812 -5.77 -2.686 1 98.44 22 VAL B C 1
ATOM 681 O O . VAL B 1 22 ? 10.5 -6.504 -3.395 1 98.44 22 VAL B O 1
ATOM 684 N N . MET B 1 23 ? 8.664 -6.172 -2.102 1 98 23 MET B N 1
ATOM 685 C CA . MET B 1 23 ? 8.195 -7.543 -2.266 1 98 23 MET B CA 1
ATOM 686 C C . MET B 1 23 ? 7.914 -7.852 -3.732 1 98 23 MET B C 1
ATOM 688 O O . MET B 1 23 ? 8.297 -8.914 -4.234 1 98 23 MET B O 1
ATOM 692 N N . CYS B 1 24 ? 7.316 -6.957 -4.43 1 98.06 24 CYS B N 1
ATOM 693 C CA . CYS B 1 24 ? 7.008 -7.133 -5.844 1 98.06 24 CYS B CA 1
ATOM 694 C C . CYS B 1 24 ? 8.281 -7.227 -6.672 1 98.06 24 CYS B C 1
ATOM 696 O O . CYS B 1 24 ? 8.391 -8.078 -7.555 1 98.06 24 CYS B O 1
ATOM 698 N N . GLN B 1 25 ? 9.219 -6.344 -6.324 1 97.31 25 GLN B N 1
ATOM 699 C CA . GLN B 1 25 ? 10.492 -6.348 -7.035 1 97.31 25 GLN B CA 1
ATOM 700 C C . GLN B 1 25 ? 11.242 -7.656 -6.812 1 97.31 25 GLN B C 1
ATOM 702 O O . GLN B 1 25 ? 11.836 -8.203 -7.742 1 97.31 25 GLN B O 1
ATOM 707 N N . ASP B 1 26 ? 11.211 -8.086 -5.562 1 97.5 26 ASP B N 1
ATOM 708 C CA . ASP B 1 26 ? 11.836 -9.367 -5.25 1 97.5 26 ASP B CA 1
ATOM 709 C C . ASP B 1 26 ? 11.211 -10.5 -6.062 1 97.5 26 ASP B C 1
ATOM 711 O O . ASP B 1 26 ? 11.914 -11.391 -6.535 1 97.5 26 ASP B O 1
ATOM 715 N N . CYS B 1 27 ? 9.945 -10.523 -6.227 1 96.5 27 CYS B N 1
ATOM 716 C CA . CYS B 1 27 ? 9.25 -11.539 -7.016 1 96.5 27 CYS B CA 1
ATOM 717 C C . CYS B 1 27 ? 9.648 -11.461 -8.484 1 96.5 27 CYS B C 1
ATOM 719 O O . CYS B 1 27 ? 9.828 -12.484 -9.141 1 96.5 27 CYS B O 1
ATOM 721 N N . GLN B 1 28 ? 9.805 -10.219 -8.969 1 95.88 28 GLN B N 1
ATOM 722 C CA . GLN B 1 28 ? 10.227 -10.031 -10.352 1 95.88 28 GLN B CA 1
ATOM 723 C C . GLN B 1 28 ? 11.609 -10.625 -10.586 1 95.88 28 GLN B C 1
ATOM 725 O O . GLN B 1 28 ? 11.867 -11.219 -11.633 1 95.88 28 GLN B O 1
ATOM 730 N N . THR B 1 29 ? 12.438 -10.516 -9.578 1 96.38 29 THR B N 1
ATOM 731 C CA . THR B 1 29 ? 13.82 -10.953 -9.688 1 96.38 29 THR B CA 1
ATOM 732 C C . THR B 1 29 ? 13.922 -12.461 -9.477 1 96.38 29 THR B C 1
ATOM 734 O O . THR B 1 29 ? 14.664 -13.148 -10.188 1 96.38 29 THR B O 1
ATOM 737 N N . 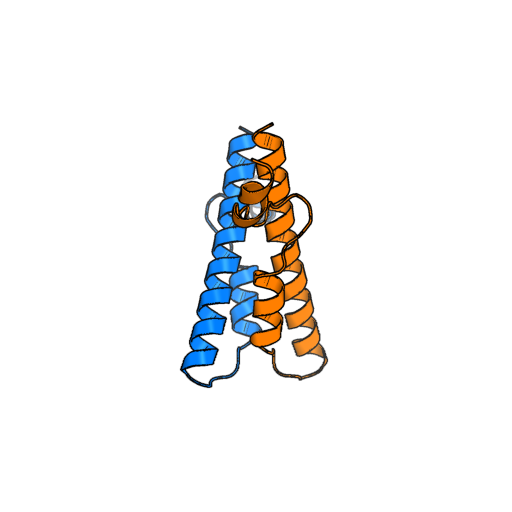SER B 1 30 ? 13.156 -13.07 -8.609 1 96.44 30 SER B N 1
ATOM 738 C CA . SER B 1 30 ? 13.281 -14.469 -8.203 1 96.44 30 SER B CA 1
ATOM 739 C C . SER B 1 30 ? 12.398 -15.375 -9.062 1 96.44 30 SER B C 1
ATOM 741 O O . SER B 1 30 ? 12.602 -16.594 -9.102 1 96.44 30 SER B O 1
ATOM 743 N N . GLY B 1 31 ? 11.383 -14.875 -9.633 1 95.62 31 GLY B N 1
ATOM 744 C CA . GLY B 1 31 ? 10.414 -15.664 -10.375 1 95.62 31 GLY B CA 1
ATOM 745 C C . GLY B 1 31 ? 9.359 -16.297 -9.484 1 95.62 31 GLY B C 1
ATOM 746 O O . GLY B 1 31 ? 8.492 -17.031 -9.969 1 95.62 31 GLY B O 1
ATOM 747 N N . GLU B 1 32 ? 9.383 -16 -8.258 1 95.25 32 GLU B N 1
ATOM 748 C CA . GLU B 1 32 ? 8.391 -16.531 -7.332 1 95.25 32 GLU B CA 1
ATOM 749 C C . GLU B 1 32 ? 7.094 -15.727 -7.387 1 95.25 32 GLU B C 1
ATOM 751 O O . GLU B 1 32 ? 7.113 -14.516 -7.613 1 95.25 32 GLU B O 1
ATOM 756 N N . ALA B 1 33 ? 6.027 -16.406 -7.164 1 95.12 33 ALA B N 1
ATOM 757 C CA . ALA B 1 33 ? 4.727 -15.742 -7.133 1 95.12 33 ALA B CA 1
ATOM 758 C C . ALA B 1 33 ? 4.598 -14.836 -5.91 1 95.12 33 ALA B C 1
ATOM 760 O O . ALA B 1 33 ? 5.129 -15.148 -4.84 1 95.12 33 ALA B O 1
ATOM 761 N N . LEU B 1 34 ? 3.898 -13.758 -6.031 1 97.69 34 LEU B N 1
ATOM 762 C CA . LEU B 1 34 ? 3.59 -12.891 -4.902 1 97.69 34 LEU B CA 1
ATOM 763 C C . LEU B 1 34 ? 2.525 -13.516 -4.008 1 97.69 34 LEU B C 1
ATOM 765 O O . LEU B 1 34 ? 1.449 -13.883 -4.484 1 97.69 34 LEU B O 1
ATOM 769 N N . ASP B 1 35 ? 2.84 -13.703 -2.82 1 97.06 35 ASP B N 1
ATOM 770 C CA . ASP B 1 35 ? 1.938 -14.305 -1.845 1 97.06 35 ASP B CA 1
ATOM 771 C C . ASP B 1 35 ? 1.014 -13.258 -1.229 1 97.06 35 ASP B C 1
ATOM 773 O O . ASP B 1 35 ? 1.461 -12.398 -0.465 1 97.06 35 ASP B O 1
ATOM 777 N N . HIS B 1 36 ? -0.279 -13.336 -1.526 1 97.94 36 HIS B N 1
ATOM 778 C CA . HIS B 1 36 ? -1.235 -12.359 -1.019 1 97.94 36 HIS B CA 1
ATOM 779 C C . HIS B 1 36 ? -1.259 -12.359 0.506 1 97.94 36 HIS B C 1
ATOM 781 O O . HIS B 1 36 ? -1.517 -11.32 1.122 1 97.94 36 HIS B O 1
ATOM 787 N N . ASN B 1 37 ? -0.918 -13.531 1.184 1 96.81 37 ASN B N 1
ATOM 788 C CA . ASN B 1 37 ? -0.907 -13.555 2.643 1 96.81 37 ASN B CA 1
ATOM 789 C C . ASN B 1 37 ? 0.206 -12.68 3.209 1 96.81 37 ASN B C 1
ATOM 791 O O . ASN B 1 37 ? 0.021 -12.023 4.234 1 96.81 37 ASN B O 1
ATOM 795 N N . LYS B 1 38 ? 1.329 -12.656 2.523 1 97 38 LYS B N 1
ATOM 796 C CA . LYS B 1 38 ? 2.445 -11.82 2.961 1 97 38 LYS B CA 1
ATOM 797 C C . LYS B 1 38 ? 2.127 -10.336 2.787 1 97 38 LYS B C 1
ATOM 799 O O . LYS B 1 38 ? 2.51 -9.516 3.619 1 97 38 LYS B O 1
ATOM 804 N N . VAL B 1 39 ? 1.415 -9.984 1.723 1 98.44 39 VAL B N 1
ATOM 805 C CA . VAL B 1 39 ? 0.993 -8.609 1.484 1 98.44 39 VAL B CA 1
ATOM 806 C C . VAL B 1 39 ? 0.012 -8.172 2.57 1 98.44 39 VAL B C 1
ATOM 808 O O . VAL B 1 39 ? 0.14 -7.082 3.131 1 98.44 39 VAL B O 1
ATOM 811 N N . LEU B 1 40 ? -0.931 -9.008 2.939 1 97.38 40 LEU B N 1
ATOM 812 C CA . LEU B 1 40 ? -1.925 -8.703 3.963 1 97.38 40 LEU B CA 1
ATOM 813 C C . LEU B 1 40 ? -1.264 -8.523 5.328 1 97.38 40 LEU B C 1
ATOM 815 O O . LEU B 1 40 ? -1.707 -7.707 6.133 1 97.38 40 LEU B O 1
ATOM 819 N N . GLU B 1 41 ? -0.218 -9.281 5.582 1 95.56 41 GLU B N 1
ATOM 820 C CA . GLU B 1 41 ? 0.538 -9.117 6.82 1 95.56 41 GLU B CA 1
ATOM 821 C C . GLU B 1 41 ? 1.111 -7.707 6.93 1 95.56 41 GLU B C 1
ATOM 823 O O . GLU B 1 41 ? 1.057 -7.09 8 1 95.56 41 GLU B O 1
ATOM 828 N N . ILE B 1 42 ? 1.634 -7.195 5.824 1 96.56 42 ILE B N 1
ATOM 829 C CA . ILE B 1 42 ? 2.174 -5.84 5.797 1 96.56 42 ILE B CA 1
ATOM 830 C C . ILE B 1 42 ? 1.052 -4.832 6.027 1 96.56 42 ILE B C 1
ATOM 832 O O . ILE B 1 42 ? 1.203 -3.893 6.812 1 96.56 42 ILE B O 1
ATOM 836 N N . LEU B 1 43 ? -0.121 -4.984 5.391 1 96.44 43 LEU B N 1
ATOM 837 C CA . LEU B 1 43 ? -1.258 -4.074 5.488 1 96.44 43 LEU B CA 1
ATOM 838 C C . LEU B 1 43 ? -1.771 -4 6.926 1 96.44 43 LEU B C 1
ATOM 840 O O . LEU B 1 43 ? -2.152 -2.93 7.398 1 96.44 43 LEU B O 1
ATOM 844 N N . TYR B 1 44 ? -1.655 -5.078 7.668 1 94.88 44 TYR B N 1
ATOM 845 C CA . TYR B 1 44 ? -2.293 -5.141 8.977 1 94.88 44 TYR B CA 1
ATOM 846 C C . TYR B 1 44 ? -1.261 -5.02 10.094 1 94.88 44 TYR B C 1
ATOM 848 O O . TYR B 1 44 ? -1.594 -5.148 11.273 1 94.88 44 TYR B O 1
ATOM 856 N N . GLU B 1 45 ? 0.033 -4.836 9.719 1 90.38 45 GLU B N 1
ATOM 857 C CA . GLU B 1 45 ? 1.057 -4.555 10.719 1 90.38 45 GLU B CA 1
ATOM 858 C C . GLU B 1 45 ? 0.688 -3.334 11.562 1 90.38 45 GLU B C 1
ATOM 860 O O . GLU B 1 45 ? 0.204 -2.332 11.031 1 90.38 45 GLU B O 1
ATOM 865 N N . THR B 1 46 ? 0.821 -3.451 12.898 1 84.38 46 THR B N 1
ATOM 866 C CA . THR B 1 46 ? 0.561 -2.338 13.805 1 84.38 46 THR B CA 1
ATOM 867 C C . THR B 1 46 ? 1.868 -1.75 14.328 1 84.38 46 THR B C 1
ATOM 869 O O . THR B 1 46 ? 2.863 -2.465 14.477 1 84.38 46 THR B O 1
ATOM 872 N N . GLU B 1 47 ? 2.219 -0.553 14.023 1 70.38 47 GLU B N 1
ATOM 873 C CA . GLU B 1 47 ? 3.416 0.065 14.586 1 70.38 47 GLU B CA 1
ATOM 874 C C . GLU B 1 47 ? 3.076 0.937 15.789 1 70.38 47 GLU B C 1
ATOM 876 O O . GLU B 1 47 ? 1.95 1.427 15.906 1 70.38 47 GLU B O 1
ATOM 881 N N . ASP B 1 48 ? 4.234 1.148 16.547 1 58.69 48 ASP B N 1
ATOM 882 C CA . ASP B 1 48 ? 4.176 2.02 17.719 1 58.69 48 ASP B CA 1
ATOM 883 C C . ASP B 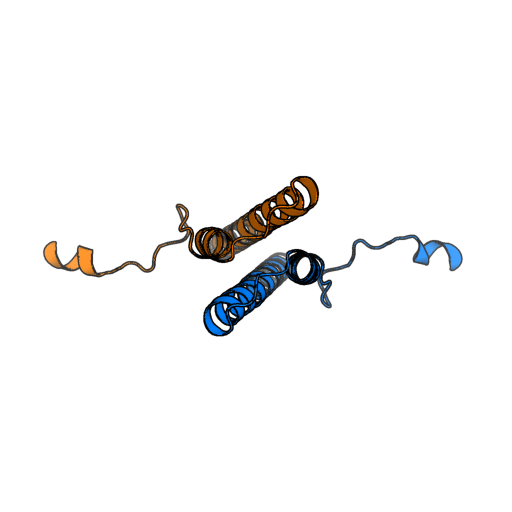1 48 ? 3.74 3.43 17.328 1 58.69 48 ASP B C 1
ATOM 885 O O . ASP B 1 48 ? 4.359 4.066 16.469 1 58.69 48 ASP B O 1
ATOM 889 N N . GLY B 1 49 ? 2.65 4.059 18.062 1 55.75 49 GLY B N 1
ATOM 890 C CA . GLY B 1 49 ? 2.096 5.371 17.781 1 55.75 49 GLY B CA 1
ATOM 891 C C . GLY B 1 49 ? 0.864 5.316 16.906 1 55.75 49 GLY B C 1
ATOM 892 O O . GLY B 1 49 ? 0.169 6.32 16.734 1 55.75 49 GLY B O 1
ATOM 893 N N . PHE B 1 50 ? 0.785 4.402 16.125 1 60.59 50 PHE B N 1
ATOM 894 C CA . PHE B 1 50 ? -0.483 4.199 15.43 1 60.59 50 PHE B CA 1
ATOM 895 C C . PHE B 1 50 ? -1.385 3.258 16.219 1 60.59 50 PHE B C 1
ATOM 897 O O . PHE B 1 50 ? -0.989 2.135 16.547 1 60.59 50 PHE B O 1
ATOM 904 N N . ALA B 1 51 ? -2.021 3.922 17.25 1 51.91 51 ALA B N 1
ATOM 905 C CA . ALA B 1 51 ? -2.811 3.354 18.344 1 51.91 51 ALA B CA 1
ATOM 906 C C . ALA B 1 51 ? -3.59 2.127 17.875 1 51.91 51 ALA B C 1
ATOM 908 O O . ALA B 1 51 ? -4.262 2.17 16.844 1 51.91 51 ALA B O 1
ATOM 909 N N . PRO B 1 52 ? -3.186 0.85 18.094 1 49.94 52 PRO B N 1
ATOM 910 C CA . PRO B 1 52 ? -4.285 -0.107 17.938 1 49.94 52 PRO B CA 1
ATOM 911 C C . PRO B 1 52 ? -5.605 0.416 18.5 1 49.94 52 PRO B C 1
ATOM 913 O O . PRO B 1 52 ? -5.613 1.305 19.344 1 49.94 52 PRO B O 1
ATOM 916 N N . PRO B 1 53 ? -6.68 0.299 17.688 1 46.31 53 PRO B N 1
ATOM 917 C CA . PRO B 1 53 ? -7.844 0.656 18.5 1 46.31 53 PRO B CA 1
ATOM 918 C C . PRO B 1 53 ? -7.742 0.138 19.938 1 46.31 53 PRO B C 1
ATOM 920 O O . PRO B 1 53 ? -7.074 -0.87 20.188 1 46.31 53 PRO B O 1
ATOM 923 N N . GLU B 1 54 ? -7.555 1.106 20.781 1 44.25 54 GLU B N 1
ATOM 924 C CA . GLU B 1 54 ? -7.609 0.718 22.188 1 44.25 54 GLU B CA 1
ATOM 925 C C . GLU B 1 54 ? -8.578 -0.443 22.406 1 44.25 54 GLU B C 1
ATOM 927 O O . GLU B 1 54 ? -9.758 -0.349 22.047 1 44.25 54 GLU B O 1
ATOM 932 N N . ASP B 1 55 ? -8.258 -1.589 22.094 1 41.47 55 ASP B N 1
ATOM 933 C CA . ASP B 1 55 ? -9.156 -2.482 22.812 1 41.47 55 ASP B CA 1
ATOM 934 C C . ASP B 1 55 ? -9.367 -2 24.25 1 41.47 55 ASP B C 1
ATOM 936 O O . ASP B 1 55 ? -8.414 -1.88 25.016 1 41.47 55 ASP B O 1
ATOM 940 N N . ASP B 1 56 ? -10.094 -0.922 24.469 1 40.53 56 ASP B N 1
ATOM 941 C CA . ASP B 1 56 ? -10.617 -0.573 25.781 1 40.53 56 ASP B CA 1
ATOM 942 C C . ASP B 1 56 ? -10.844 -1.822 26.625 1 40.53 56 ASP B C 1
ATOM 944 O O . ASP B 1 56 ? -11.5 -1.759 27.672 1 40.53 56 ASP B O 1
ATOM 948 N N . LEU B 1 57 ? -10.727 -3.064 26.141 1 38.91 57 LEU B N 1
ATOM 949 C CA . LEU B 1 57 ? -11.086 -4.016 27.188 1 38.91 57 LEU B CA 1
ATOM 950 C C . LEU B 1 57 ? -10.102 -3.949 28.344 1 38.91 57 LEU B C 1
ATOM 952 O O . LEU B 1 57 ? -10.273 -4.652 29.344 1 38.91 57 LEU B O 1
ATOM 956 N N . SER B 1 58 ? -8.875 -3.508 28.094 1 38.59 58 SER B N 1
ATOM 957 C CA . SER B 1 58 ? -8.047 -3.713 29.281 1 38.59 58 SER B CA 1
ATOM 958 C C . SER B 1 58 ? -8.383 -2.695 30.375 1 38.59 58 SER B C 1
ATOM 960 O O . SER B 1 58 ? -7.812 -2.738 31.469 1 38.59 58 SER B O 1
ATOM 962 N N . GLU B 1 59 ? -8.922 -1.509 30.031 1 37.72 59 GLU B N 1
ATOM 963 C CA . GLU B 1 59 ? -9.023 -0.589 31.156 1 37.72 59 GLU B CA 1
ATOM 964 C C . GLU B 1 59 ? -10.117 -1.028 32.125 1 37.72 59 GLU B C 1
ATOM 966 O O . GLU B 1 59 ? -10.422 -0.316 33.094 1 37.72 59 GLU B O 1
ATOM 971 N N . SER B 1 60 ? -10.984 -2.082 31.844 1 38.5 60 SER B N 1
ATOM 972 C CA . SER B 1 60 ? -12.023 -2.18 32.844 1 38.5 60 SER B CA 1
ATOM 973 C C . SER B 1 60 ? -11.43 -2.441 34.25 1 38.5 60 SER B C 1
ATOM 975 O O . SER B 1 60 ? -12.023 -2.068 35.25 1 38.5 60 SER B O 1
ATOM 977 N N . LEU B 1 61 ? -10.43 -3.352 34.344 1 35.47 61 LEU B N 1
ATOM 978 C CA . LEU B 1 61 ? -10.328 -3.834 35.719 1 35.47 61 LEU B CA 1
ATOM 979 C C . LEU B 1 61 ? -9.781 -2.744 36.625 1 35.47 61 LEU B C 1
ATOM 981 O O . LEU B 1 61 ? -9.562 -2.98 37.812 1 35.47 61 LEU B O 1
ATOM 985 N N . ALA B 1 62 ? -9.188 -1.654 36.062 1 36.06 62 ALA B N 1
ATOM 986 C CA . ALA B 1 62 ? -8.609 -0.813 37.125 1 36.06 62 ALA B CA 1
ATOM 987 C C . ALA B 1 62 ? -9.688 -0.047 37.875 1 36.06 62 ALA B C 1
ATOM 989 O O . ALA B 1 62 ? -9.398 0.668 38.812 1 36.06 62 ALA B O 1
ATOM 990 N N . ALA B 1 63 ? -11.117 -0.288 37.562 1 32.66 63 ALA B N 1
ATOM 991 C CA . ALA B 1 63 ? -11.953 0.357 38.594 1 32.66 63 ALA B CA 1
ATOM 992 C C . ALA B 1 63 ? -11.891 -0.392 39.906 1 32.66 63 ALA B C 1
ATOM 994 O O . ALA B 1 63 ? -11.891 -1.625 39.938 1 32.66 63 ALA B O 1
#

Sequence (126 aa):
DSVASLERERDFYFSKLRSIEVMCQDCQTSGEALDHNKVLEILYETEDGFAPPEDDLSESLAADSVASLERERDFYFSKLRSIEVMCQDCQTSGEALDHNKVLEILYETEDGFAPPEDDLSESLAA

Radius of gyration: 18.57 Å; Cα contacts (8 Å, |Δi|>4): 79; chains: 2; bounding box: 26×49×64 Å

Solvent-accessible surface area (backbone atoms only — not comparable to full-atom values): 7549 Å² total; per-residue (Å²): 103,76,64,54,53,46,50,49,51,26,54,51,41,47,49,43,54,51,53,50,48,52,51,38,52,48,25,69,72,69,70,48,80,49,54,49,68,62,52,50,50,53,74,67,58,79,52,94,89,54,70,63,78,71,68,64,72,69,63,58,73,79,107,103,75,65,54,53,46,50,50,50,28,54,51,42,45,50,44,53,50,52,52,48,52,52,38,51,50,24,70,74,70,70,48,80,48,54,49,68,61,52,50,50,53,72,66,57,79,52,94,87,56,70,62,77,69,67,64,70,69,64,59,74,80,109

pLDDT: mean 81.04, std 22.57, range [31.59, 98.56]

InterPro domains:
  IPR004953 EB1, C-terminal [PF03271] (6-45)
  IPR004953 EB1, C-terminal [PS51230] (1-52)
  IPR027328 Microtubule-associated protein RP/EB [PTHR10623] (2-55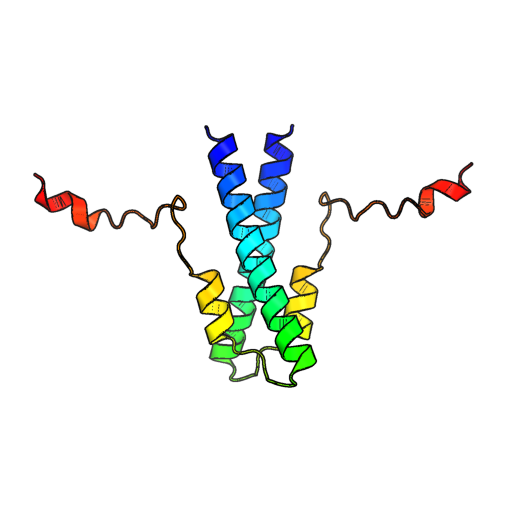)
  IPR036133 EB1, C-terminal domain superfamily [SSF140612] (3-51)

Organism: Panagrellus redivivus (NCBI:txid6233)

Foldseek 3Di:
DVVVLVVVVVVLVVVLVVVVVVQVVVCVVPVDDRDVVVNVCSVPDDDDPNDDPPPVPVPPVVD/DVVVLVVVVVVLVVVLVVVVVVQVVVCVVPVDDRDVVVNVCSVPDDDDPNDDPPPVPVPPPVD